Protein 6ESM (pdb70)

Organism: Homo sapiens (NCBI:txid9606)

Secondary structure (DSSP, 8-state):
--SS-SSSEEEEEE----TTS-HHHHHHHHHHHHHHHHTTSS-EEEE-SSTT-SEEEEEE-SS-SSS----SSSS--EEEPPSSSTTTT-EEEETTS-EE-SSSSSEEHHHHHHHHHHHHTT----S-TTSTTSSS----SS----HHHHHHHHHHH-

Foldseek 3Di:
DDQFDPDAEAEEEAQDDAPLDDPVVLVVLLVVLQCLLVVLFVHDYHYDHDPQGFEYEEEDAACDPDPPGDDAEDDDAKAAAEGDPDRQLYIYGYSSWNEDCPPPGTHDSNLVSSLRNLVSRRDAADPPVQASRHPDDDDDPDDRHDPVSSVRNVVHGD

Structure (mmCIF, N/CA/C/O backbone):
data_6ESM
#
_entry.id   6ESM
#
_cell.length_a   39.690
_cell.length_b   39.690
_cell.length_c   163.660
_cell.angle_alpha   90.00
_cell.angle_beta   90.00
_cell.angle_gamma   120.00
#
_symmetry.space_group_name_H-M   'P 32 2 1'
#
loop_
_entity.id
_entity.type
_entity.pdbx_description
1 polymer 'Matrix metalloproteinase-9,Matrix metalloproteinase-9'
2 non-polymer 'ZINC ION'
3 non-polymer 'CALCIUM ION'
4 non-polymer '(2~{S})-2-[2-[4-(4-methoxyphenyl)phenyl]sulfanylphenyl]pentanedioic acid'
5 non-polymer piperazine
6 water water
#
loop_
_atom_site.group_PDB
_atom_site.id
_atom_site.type_symbol
_atom_site.label_atom_id
_atom_site.label_alt_id
_atom_site.label_comp_id
_atom_site.label_asym_id
_atom_site.label_entity_id
_atom_site.label_seq_id
_atom_site.pdbx_PDB_ins_code
_atom_site.Cartn_x
_atom_site.Cartn_y
_atom_site.Cartn_z
_atom_site.occupancy
_atom_site.B_iso_or_equiv
_atom_site.auth_seq_id
_atom_site.auth_comp_id
_atom_site.auth_asym_id
_atom_site.auth_atom_id
_atom_site.pdbx_PDB_model_num
ATOM 1 N N . GLY A 1 3 ? -13.253 52.115 9.470 1.00 28.72 112 GLY A N 1
ATOM 2 C CA . GLY A 1 3 ? -13.687 50.792 9.049 1.00 27.96 112 GLY A CA 1
ATOM 3 C C . GLY A 1 3 ? -14.915 50.309 9.796 1.00 25.28 112 GLY A C 1
ATOM 4 O O . GLY A 1 3 ? -15.831 51.086 10.071 1.00 25.88 112 GLY A O 1
ATOM 5 N N . ASP A 1 4 ? -14.937 49.021 10.118 1.00 20.63 113 ASP A N 1
ATOM 6 C CA . ASP A 1 4 ? -16.010 48.426 10.900 1.00 18.35 113 ASP A CA 1
ATOM 7 C C . ASP A 1 4 ? -15.565 48.231 12.347 1.00 16.91 113 ASP A C 1
ATOM 8 O O . ASP A 1 4 ? -14.388 48.365 12.692 1.00 18.67 113 ASP A O 1
ATOM 13 N N . LEU A 1 5 ? -16.532 47.900 13.203 1.00 16.14 114 LEU A N 1
ATOM 14 C CA . LEU A 1 5 ? -16.240 47.630 14.606 1.00 16.16 114 LEU A CA 1
ATOM 15 C C . LEU A 1 5 ? -15.637 46.251 14.822 1.00 14.84 114 LEU A C 1
ATOM 16 O O . LEU A 1 5 ? -14.928 46.046 15.816 1.00 14.68 114 LEU A O 1
ATOM 21 N N . LYS A 1 6 ? -15.910 45.309 13.924 1.00 13.04 115 LYS A N 1
ATOM 22 C CA . LYS A 1 6 ? -15.444 43.937 14.056 1.00 12.60 115 LYS A CA 1
ATOM 23 C C . LYS A 1 6 ? -15.483 43.285 12.684 1.00 12.62 115 LYS A C 1
ATOM 24 O O . LYS A 1 6 ? -16.154 43.768 11.765 1.00 14.53 115 LYS A O 1
ATOM 30 N N . TRP A 1 7 ? -14.737 42.194 12.551 1.00 12.18 116 TRP A N 1
ATOM 31 C CA . TRP A 1 7 ? -14.938 41.312 11.414 1.00 11.44 116 TRP A CA 1
ATOM 32 C C . TRP A 1 7 ? -16.273 40.608 11.587 1.00 12.65 116 TRP A C 1
ATOM 33 O O . TRP A 1 7 ? -16.684 40.290 12.707 1.00 13.48 116 TRP A O 1
ATOM 44 N N . HIS A 1 8 ? -16.953 40.362 10.471 1.00 12.59 117 HIS A N 1
ATOM 45 C CA . HIS A 1 8 ? -18.251 39.706 10.511 1.00 13.55 117 HIS A CA 1
ATOM 46 C C . HIS A 1 8 ? -18.174 38.208 10.256 1.00 14.03 117 HIS A C 1
ATOM 47 O O . HIS A 1 8 ? -19.180 37.511 10.425 1.00 16.42 117 HIS A O 1
ATOM 54 N N . HIS A 1 9 ? -17.007 37.693 9.893 1.00 12.22 118 HIS A N 1
ATOM 55 C CA . HIS A 1 9 ? -16.754 36.264 9.820 1.00 12.72 118 HIS A CA 1
ATOM 56 C C . HIS A 1 9 ? -15.685 35.908 10.845 1.00 11.91 118 HIS A C 1
ATOM 57 O O . HIS A 1 9 ? -14.960 36.776 11.339 1.00 14.74 118 HIS A O 1
ATOM 64 N N A HIS A 1 10 ? -15.592 34.613 11.154 0.52 13.29 119 HIS A N 1
ATOM 65 N N B HIS A 1 10 ? -15.582 34.617 11.156 0.48 13.51 119 HIS A N 1
ATOM 66 C CA A HIS A 1 10 ? -14.684 34.139 12.190 0.52 14.29 119 HIS A CA 1
ATOM 67 C CA B HIS A 1 10 ? -14.657 34.171 12.190 0.48 14.46 119 HIS A CA 1
ATOM 68 C C A HIS A 1 10 ? -13.388 33.557 11.648 0.52 13.44 119 HIS A C 1
ATOM 69 C C B HIS A 1 10 ? -13.384 33.537 11.654 0.48 13.56 119 HIS A C 1
ATOM 70 O O A HIS A 1 10 ? -12.395 33.518 12.384 0.52 13.98 119 HIS A O 1
ATOM 71 O O B HIS A 1 10 ? -12.402 33.442 12.398 0.48 13.84 119 HIS A O 1
ATOM 84 N N . ASN A 1 11 ? -13.372 33.093 10.398 1.00 13.17 120 ASN A N 1
ATOM 85 C CA . ASN A 1 11 ? -12.191 32.449 9.824 1.00 13.14 120 ASN A CA 1
ATOM 86 C C . ASN A 1 11 ? -11.355 33.496 9.091 1.00 12.05 120 ASN A C 1
ATOM 87 O O . ASN A 1 11 ? -11.444 33.685 7.876 1.00 13.62 120 ASN A O 1
ATOM 92 N N . ILE A 1 12 ? -10.530 34.200 9.867 1.00 10.84 121 ILE A N 1
ATOM 93 C CA . ILE A 1 12 ? -9.717 35.294 9.345 1.00 10.60 121 ILE A CA 1
ATOM 94 C C . ILE A 1 12 ? -8.505 34.714 8.633 1.00 10.25 121 ILE A C 1
ATOM 95 O O . ILE A 1 12 ? -7.900 33.741 9.098 1.00 10.76 121 ILE A O 1
ATOM 100 N N . THR A 1 13 ? -8.131 35.313 7.507 1.00 9.91 122 THR A N 1
ATOM 101 C CA . THR A 1 13 ? -6.928 34.912 6.794 1.00 9.88 122 THR A CA 1
ATOM 102 C C . THR A 1 13 ? -5.912 36.044 6.820 1.00 9.09 122 THR A C 1
ATOM 103 O O . THR A 1 13 ? -6.269 37.224 6.907 1.00 9.00 122 THR A O 1
ATOM 107 N N . TYR A 1 14 ? -4.640 35.674 6.733 1.00 8.71 123 TYR A N 1
ATOM 108 C CA . TYR A 1 14 ? -3.570 36.657 6.698 1.00 8.57 123 TYR A CA 1
ATOM 109 C C . TYR A 1 14 ? -2.536 36.267 5.656 1.00 7.80 123 TYR A C 1
ATOM 110 O O . TYR A 1 14 ? -2.307 35.078 5.401 1.00 9.00 123 TYR A O 1
ATOM 119 N N . TRP A 1 15 ? -1.912 37.289 5.065 1.00 7.87 124 TRP A N 1
ATOM 120 C CA . TRP A 1 15 ? -0.888 37.124 4.037 1.00 8.33 124 TRP A CA 1
ATOM 121 C C . TRP A 1 15 ? 0.319 37.954 4.434 1.00 7.88 124 TRP A C 1
ATOM 122 O O . TRP A 1 15 ? 0.211 39.177 4.591 1.00 8.78 124 TRP A O 1
ATOM 133 N N . ILE A 1 16 ? 1.470 37.303 4.569 1.00 7.71 125 ILE A N 1
ATOM 134 C CA . ILE A 1 16 ? 2.724 38.010 4.808 1.00 8.38 125 ILE A CA 1
ATOM 135 C C . ILE A 1 16 ? 3.262 38.408 3.437 1.00 7.73 125 ILE A C 1
ATOM 136 O O . ILE A 1 16 ? 3.888 37.607 2.738 1.00 8.47 125 ILE A O 1
ATOM 141 N N . GLN A 1 17 ? 2.987 39.646 3.038 1.00 8.28 126 GLN A N 1
ATOM 142 C CA . GLN A 1 17 ? 3.294 40.067 1.677 1.00 8.86 126 GLN A CA 1
ATOM 143 C C . GLN A 1 17 ? 4.792 40.217 1.459 1.00 8.43 126 GLN A C 1
ATOM 144 O O . GLN A 1 17 ? 5.297 39.931 0.368 1.00 9.51 126 GLN A O 1
ATOM 150 N N . ASN A 1 18 ? 5.518 40.704 2.461 1.00 8.19 127 ASN A N 1
ATOM 151 C CA . ASN A 1 18 ? 6.957 40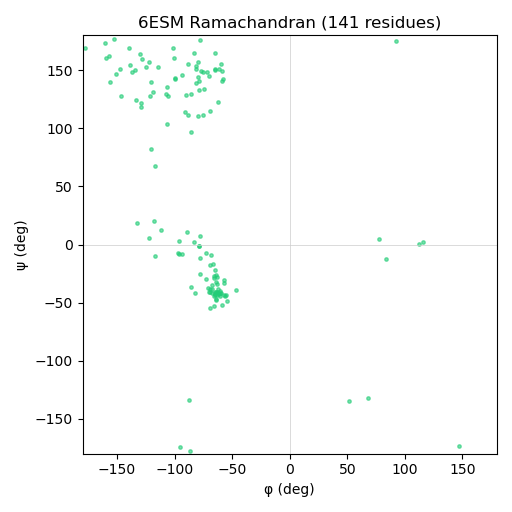.865 2.332 1.00 8.88 127 ASN A CA 1
ATOM 152 C C . ASN A 1 18 ? 7.577 40.765 3.712 1.00 9.01 127 ASN A C 1
ATOM 153 O O . ASN A 1 18 ? 6.887 40.638 4.731 1.00 10.27 127 ASN A O 1
ATOM 158 N N . TYR A 1 19 ? 8.900 40.821 3.733 1.00 9.85 128 TYR A N 1
ATOM 159 C CA . TYR A 1 19 ? 9.678 40.501 4.916 1.00 11.16 128 TYR A CA 1
ATOM 160 C C . TYR A 1 19 ? 10.654 41.624 5.236 1.00 11.78 128 TYR A C 1
ATOM 161 O O . TYR A 1 19 ? 10.953 42.486 4.404 1.00 16.01 128 TYR A O 1
ATOM 170 N N . SER A 1 20 ? 11.093 41.633 6.484 1.00 9.02 129 SER A N 1
ATOM 171 C CA . SER A 1 20 ? 12.275 42.363 6.903 1.00 9.25 129 SER A CA 1
ATOM 172 C C . SER A 1 20 ? 13.452 41.406 6.847 1.00 9.51 129 SER A C 1
ATOM 173 O O . SER A 1 20 ? 13.314 40.216 7.126 1.00 11.96 129 SER A O 1
ATOM 176 N N . GLU A 1 21 ? 14.621 41.932 6.509 1.00 10.18 130 GLU A N 1
ATOM 177 C CA . GLU A 1 21 ? 15.813 41.099 6.585 1.00 11.84 130 GLU A CA 1
ATOM 178 C C . GLU A 1 21 ? 16.397 41.029 7.987 1.00 9.62 130 GLU A C 1
ATOM 179 O O . GLU A 1 21 ? 17.411 40.350 8.187 1.00 11.40 130 GLU A O 1
ATOM 185 N N . ASP A 1 22 ? 15.760 41.671 8.972 1.00 9.14 131 ASP A N 1
ATOM 186 C CA . ASP A 1 22 ? 16.321 41.686 10.320 1.00 9.42 131 ASP A CA 1
ATOM 187 C C . ASP A 1 22 ? 16.337 40.299 10.955 1.00 9.27 131 ASP A C 1
ATOM 188 O O . ASP A 1 22 ? 17.147 40.047 11.857 1.00 10.49 131 ASP A O 1
ATOM 193 N N . LEU A 1 23 ? 15.425 39.417 10.562 1.00 9.48 132 LEU A N 1
ATOM 194 C CA . LEU A 1 23 ? 15.258 38.114 11.188 1.00 10.17 132 LEU A CA 1
ATOM 195 C C . LEU A 1 23 ? 15.017 37.084 10.093 1.00 9.31 132 LEU A C 1
ATOM 196 O O . LEU A 1 23 ? 14.531 37.427 9.015 1.00 10.72 132 LEU A O 1
ATOM 201 N N . PRO A 1 24 ? 15.345 35.815 10.347 1.00 9.89 133 PRO A N 1
ATOM 202 C CA . PRO A 1 24 ? 15.003 34.770 9.373 1.00 10.75 133 PRO A CA 1
ATOM 203 C C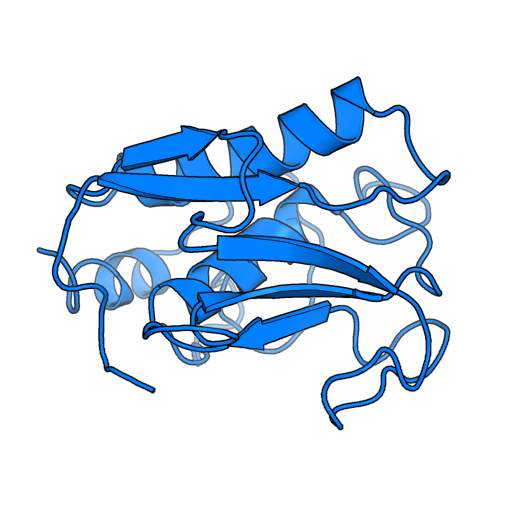 . PRO A 1 24 ? 13.505 34.715 9.129 1.00 10.88 133 PRO A C 1
ATOM 204 O O . PRO A 1 24 ? 12.698 35.007 10.014 1.00 11.40 133 PRO A O 1
ATOM 208 N N . ARG A 1 25 ? 13.137 34.319 7.910 1.00 12.28 134 ARG A N 1
ATOM 209 C CA . ARG A 1 25 ? 11.722 34.225 7.566 1.00 12.50 134 ARG A CA 1
ATOM 210 C C . ARG A 1 25 ? 10.960 33.324 8.527 1.00 12.46 134 ARG A C 1
ATOM 211 O O . ARG A 1 25 ? 9.843 33.654 8.939 1.00 13.33 134 ARG A O 1
ATOM 219 N N . ALA A 1 26 ? 11.534 32.175 8.887 1.00 12.74 135 ALA A N 1
ATOM 220 C CA . ALA A 1 26 ? 10.825 31.263 9.780 1.00 13.16 135 ALA A CA 1
ATOM 221 C C . ALA A 1 26 ? 10.606 31.876 11.155 1.00 13.31 135 ALA A C 1
ATOM 222 O O . ALA A 1 26 ? 9.601 31.573 11.814 1.00 12.62 135 ALA A O 1
ATOM 224 N N . VAL A 1 27 ? 11.532 32.725 11.606 1.00 11.62 136 VAL A N 1
ATOM 225 C CA . VAL A 1 27 ? 11.363 33.405 12.886 1.00 11.12 136 VAL A CA 1
ATOM 226 C C . VAL A 1 27 ? 10.256 34.450 12.800 1.00 11.19 136 VAL A C 1
ATOM 227 O O . VAL A 1 27 ? 9.449 34.602 13.728 1.00 11.06 136 VAL A O 1
ATOM 231 N N . ILE A 1 28 ? 10.199 35.190 11.691 1.00 9.63 137 ILE A N 1
ATOM 232 C CA . ILE A 1 28 ? 9.133 36.168 11.492 1.00 9.81 137 ILE A CA 1
ATOM 233 C C . ILE A 1 28 ? 7.778 35.468 11.413 1.00 9.06 137 ILE A C 1
ATOM 234 O O . ILE A 1 28 ? 6.812 35.872 12.071 1.00 9.48 137 ILE A O 1
ATOM 239 N N . ASP A 1 29 ? 7.696 34.397 10.612 1.00 9.86 138 ASP A N 1
ATOM 240 C CA . ASP A 1 29 ? 6.445 33.652 10.479 1.00 9.81 138 ASP A CA 1
ATOM 241 C C . ASP A 1 29 ? 5.944 33.181 11.836 1.00 9.59 138 ASP A C 1
ATOM 242 O O . ASP A 1 29 ? 4.752 33.292 12.142 1.00 10.00 138 ASP A O 1
ATOM 247 N N . ASP A 1 30 ? 6.852 32.654 12.662 1.00 10.50 139 ASP A N 1
ATOM 248 C CA . ASP A 1 30 ? 6.476 32.135 13.973 1.00 10.91 139 ASP A CA 1
ATOM 249 C C . ASP A 1 30 ? 6.058 33.251 14.918 1.00 10.44 139 ASP A C 1
ATOM 250 O O . ASP A 1 30 ? 5.132 33.074 15.716 1.00 10.97 139 ASP A O 1
ATOM 255 N N . ALA A 1 31 ? 6.735 34.400 14.863 1.00 9.38 140 ALA A N 1
ATOM 256 C CA . ALA A 1 31 ? 6.333 35.523 15.704 1.00 10.00 140 ALA A CA 1
ATOM 257 C C . ALA A 1 31 ? 4.908 35.953 15.387 1.00 9.28 140 ALA A C 1
ATOM 258 O O . ALA A 1 31 ? 4.102 36.182 16.297 1.00 8.79 140 ALA A O 1
ATOM 260 N N . PHE A 1 32 ? 4.571 36.042 14.097 1.00 8.31 141 PHE A N 1
ATOM 261 C CA . PHE A 1 32 ? 3.203 36.391 13.732 1.00 8.62 141 PHE A CA 1
ATOM 262 C C . PHE A 1 32 ? 2.222 35.301 14.167 1.00 9.16 141 PHE A C 1
ATOM 263 O O . PHE A 1 32 ? 1.136 35.604 14.675 1.00 8.12 141 PHE A O 1
ATOM 271 N N . ALA A 1 33 ? 2.581 34.028 13.969 1.00 8.99 142 ALA A N 1
ATOM 272 C CA . ALA A 1 33 ? 1.688 32.944 14.375 1.00 10.40 142 ALA A CA 1
ATOM 273 C C . ALA A 1 33 ? 1.407 32.988 15.873 1.00 9.56 142 ALA A C 1
ATOM 274 O O . ALA A 1 33 ? 0.259 32.808 16.303 1.00 9.61 142 ALA A O 1
ATOM 276 N N . ARG A 1 34 ? 2.433 33.264 16.685 1.00 9.34 143 ARG A N 1
ATOM 277 C CA . ARG A 1 34 ? 2.227 33.334 18.126 1.00 9.78 143 ARG A CA 1
ATOM 278 C C . ARG A 1 34 ? 1.361 34.525 18.503 1.00 9.09 143 ARG A C 1
ATOM 279 O O . ARG A 1 34 ? 0.543 34.437 19.425 1.00 9.42 143 ARG A O 1
ATOM 287 N N . ALA A 1 35 ? 1.549 35.662 17.828 1.00 8.07 144 ALA A N 1
ATOM 288 C CA . ALA A 1 35 ? 0.728 36.833 18.117 1.00 8.01 144 ALA A CA 1
ATOM 289 C C . ALA A 1 35 ? -0.736 36.578 17.771 1.00 8.59 144 ALA A C 1
ATOM 290 O O . ALA A 1 35 ? -1.634 36.984 18.517 1.00 9.78 144 ALA A O 1
ATOM 292 N N . PHE A 1 36 ? -0.998 35.914 16.637 1.00 9.38 145 PHE A N 1
ATOM 293 C CA . PHE A 1 36 ? -2.370 35.537 16.308 1.00 10.42 145 PHE A CA 1
ATOM 294 C C . PHE A 1 36 ? -2.934 34.547 17.323 1.00 10.54 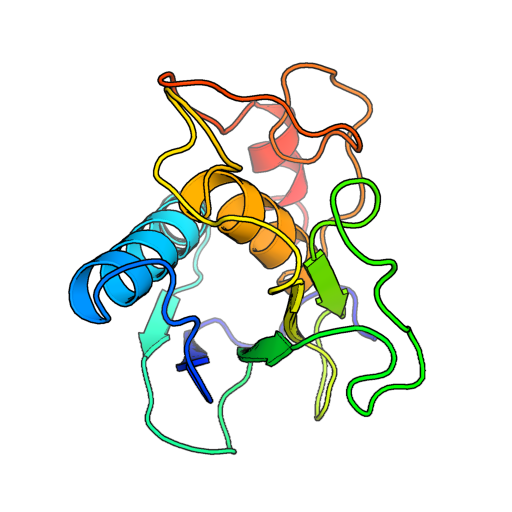145 PHE A C 1
ATOM 295 O O . PHE A 1 36 ? -4.103 34.652 17.718 1.00 10.92 145 PHE A O 1
ATOM 303 N N . ALA A 1 37 ? -2.122 33.576 17.753 1.00 10.68 146 ALA A N 1
ATOM 304 C CA . ALA A 1 37 ? -2.602 32.566 18.694 1.00 11.62 146 ALA A CA 1
ATOM 305 C C . ALA A 1 37 ? -2.989 33.167 20.038 1.00 10.50 146 ALA A C 1
ATOM 306 O O . ALA A 1 37 ? -3.843 32.612 20.739 1.00 10.26 146 ALA A O 1
ATOM 308 N N . LEU A 1 38 ? -2.397 34.295 20.406 1.00 10.94 147 LEU A N 1
ATOM 309 C CA . LEU A 1 38 ? -2.801 34.970 21.626 1.00 11.74 147 LEU A CA 1
ATOM 310 C C . LEU A 1 38 ? -4.265 35.374 21.558 1.00 11.54 147 LEU A C 1
ATOM 311 O O . LEU A 1 38 ? -5.005 35.246 22.542 1.00 12.00 147 LEU A O 1
ATOM 316 N N . TRP A 1 39 ? -4.707 35.845 20.390 1.00 10.33 148 TRP A N 1
ATOM 317 C CA . TRP A 1 39 ? -6.073 36.313 20.216 1.00 10.09 148 TRP A CA 1
ATOM 318 C C . TRP A 1 39 ? -7.040 35.185 19.878 1.00 10.81 148 TRP A C 1
ATOM 319 O O . TRP A 1 39 ? -8.188 35.204 20.331 1.00 11.90 148 TRP A O 1
ATOM 330 N N . SER A 1 40 ? -6.613 34.205 19.088 1.00 10.24 149 SER A N 1
ATOM 331 C CA . SER A 1 40 ? -7.522 33.104 18.791 1.00 11.08 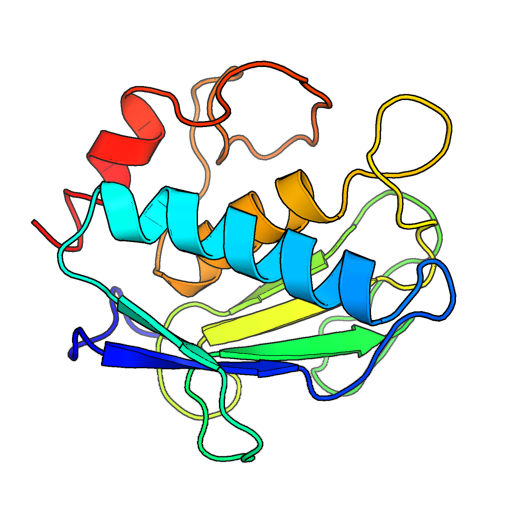149 SER A CA 1
ATOM 332 C C . SER A 1 40 ? -7.840 32.278 20.032 1.00 10.42 149 SER A C 1
ATOM 333 O O . SER A 1 40 ? -8.931 31.716 20.126 1.00 9.75 149 SER A O 1
ATOM 336 N N . ALA A 1 41 ? -6.933 32.213 21.006 1.00 9.83 150 ALA A N 1
ATOM 337 C CA . ALA A 1 41 ? -7.223 31.414 22.191 1.00 8.98 150 ALA A CA 1
ATOM 338 C C . ALA A 1 41 ? -8.418 31.957 22.959 1.00 9.44 150 ALA A C 1
ATOM 339 O O . ALA A 1 41 ? -9.125 31.192 23.626 1.00 9.95 150 ALA A O 1
ATOM 341 N N . VAL A 1 42 ? -8.667 33.262 22.871 1.00 9.77 151 VAL A N 1
ATOM 342 C CA . VAL A 1 42 ? -9.656 33.938 23.709 1.00 10.95 151 VAL A CA 1
ATOM 343 C C . VAL A 1 42 ? -10.859 34.431 22.904 1.00 12.37 151 VAL A C 1
ATOM 344 O O . VAL A 1 42 ? -11.665 35.218 23.417 1.00 16.21 151 VAL A O 1
ATOM 348 N N . THR A 1 43 ? -11.003 33.992 21.652 1.00 11.47 152 THR A N 1
ATOM 349 C CA . THR A 1 43 ? -12.112 34.400 20.789 1.00 13.19 152 THR A CA 1
ATOM 350 C C . THR A 1 43 ? -12.596 33.194 19.999 1.00 12.49 152 THR A C 1
ATOM 351 O O . THR A 1 43 ? -11.919 32.159 19.983 1.00 12.95 152 THR A O 1
ATOM 355 N N . PRO A 1 44 ? -13.739 33.288 19.317 1.00 12.19 153 PRO A N 1
ATOM 356 C CA . PRO A 1 44 ? -14.099 32.275 18.321 1.00 11.95 153 PRO A CA 1
ATOM 357 C C . PRO A 1 44 ? -13.366 32.421 16.997 1.00 12.54 153 PRO A C 1
ATOM 358 O O . PRO A 1 44 ? -13.681 31.695 16.049 1.00 13.74 153 PRO A O 1
ATOM 362 N N . LEU A 1 45 ? -12.398 33.326 16.912 1.00 11.87 154 LEU A N 1
ATOM 363 C CA . LEU A 1 45 ? -11.718 33.564 15.657 1.00 11.83 154 LEU A CA 1
ATOM 364 C C . LEU A 1 45 ? -10.652 32.511 15.440 1.00 10.69 154 LEU A C 1
ATOM 365 O O . LEU A 1 45 ? -10.089 31.954 16.395 1.00 11.38 154 LEU A O 1
ATOM 370 N N . THR A 1 46 ? -10.391 32.229 14.168 1.00 11.07 155 THR A N 1
ATOM 371 C CA . THR A 1 46 ? -9.224 31.473 13.756 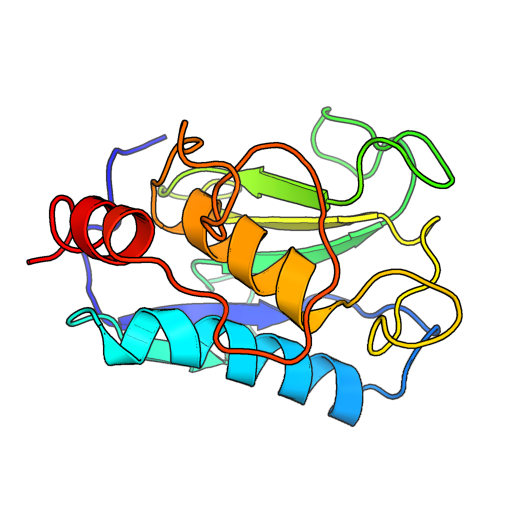1.00 10.55 155 THR A CA 1
ATOM 372 C C . THR A 1 46 ? -8.427 32.327 12.779 1.00 10.49 155 THR A C 1
ATOM 373 O O . THR A 1 46 ? -8.964 33.246 12.153 1.00 11.44 155 THR A O 1
ATOM 377 N N . PHE A 1 47 ? -7.138 32.034 12.669 1.00 10.02 156 PHE A N 1
ATOM 378 C CA . PHE A 1 47 ? -6.240 32.775 11.793 1.00 10.01 156 PHE A CA 1
ATOM 379 C C . PHE A 1 47 ? -5.490 31.783 10.927 1.00 10.04 156 PHE A C 1
ATOM 380 O O . PHE A 1 47 ? -4.734 30.952 11.440 1.00 15.32 156 PHE A O 1
ATOM 388 N N . THR A 1 48 ? -5.683 31.881 9.617 1.00 10.09 157 THR A N 1
ATOM 389 C CA . THR A 1 48 ? -5.096 30.945 8.670 1.00 10.20 157 THR A CA 1
ATOM 390 C C . THR A 1 48 ? -4.228 31.707 7.682 1.00 10.22 157 THR A C 1
ATOM 391 O O . THR A 1 48 ? -4.678 32.686 7.077 1.00 9.88 157 THR A O 1
ATOM 395 N N . ARG A 1 49 ? -2.983 31.262 7.545 1.00 9.89 158 ARG A N 1
ATOM 396 C CA . ARG A 1 49 ? -2.060 31.885 6.611 1.00 9.84 158 ARG A CA 1
ATOM 397 C C . ARG A 1 49 ? -2.422 31.488 5.185 1.00 10.13 158 ARG A C 1
ATOM 398 O O . ARG A 1 49 ? -2.676 30.311 4.898 1.00 11.77 158 ARG A O 1
ATOM 406 N N . VAL A 1 50 ? -2.448 32.476 4.294 1.00 9.39 159 VAL A N 1
ATOM 407 C CA . VAL A 1 50 ? -2.673 32.256 2.874 1.00 9.02 159 VAL A CA 1
ATOM 408 C C . VAL A 1 50 ? -1.582 32.986 2.103 1.00 8.92 159 VAL A C 1
ATOM 409 O O . VAL A 1 50 ? -0.870 33.845 2.635 1.00 9.52 159 VAL A O 1
ATOM 413 N N . TYR A 1 51 ? -1.448 32.623 0.832 1.00 9.27 160 TYR A N 1
ATOM 414 C CA . TYR A 1 51 ? -0.496 33.256 -0.072 1.00 10.48 160 TYR A CA 1
ATOM 415 C C . TYR A 1 51 ? -1.302 33.916 -1.175 1.00 11.89 160 TYR A C 1
ATOM 416 O O . TYR A 1 51 ? -1.264 33.497 -2.334 1.00 13.66 160 TYR A O 1
ATOM 425 N N . SER A 1 52 ? -2.039 34.956 -0.795 1.00 10.86 161 SER A N 1
ATOM 426 C CA . SER A 1 52 ? -3.087 35.507 -1.639 1.00 11.71 161 SER A CA 1
ATOM 427 C C . SER A 1 52 ? -3.353 36.955 -1.265 1.00 11.96 161 SER A C 1
ATOM 428 O O . SER A 1 52 ? -3.389 37.308 -0.081 1.00 12.85 161 SER A O 1
ATOM 431 N N . ARG A 1 53 ? -3.566 37.784 -2.286 1.00 13.43 162 ARG A N 1
ATOM 432 C CA . ARG A 1 53 ? -3.998 39.150 -2.040 1.00 14.09 162 ARG A CA 1
ATOM 433 C C . ARG A 1 53 ? -5.418 39.225 -1.488 1.00 14.72 162 ARG A C 1
ATOM 434 O O . ARG A 1 53 ? -5.833 40.304 -1.054 1.00 17.98 162 ARG A O 1
ATOM 442 N N . ASP A 1 54 ? -6.154 38.110 -1.473 1.00 15.26 163 ASP A N 1
ATOM 443 C CA . ASP A 1 54 ? -7.509 38.073 -0.932 1.00 16.54 163 ASP A CA 1
ATOM 444 C C . ASP A 1 54 ? -7.553 38.007 0.590 1.00 14.70 163 ASP A C 1
ATOM 445 O O . ASP A 1 54 ? -8.648 37.979 1.161 1.00 18.01 163 ASP A O 1
ATOM 450 N N . ALA A 1 55 ? -6.408 37.967 1.258 1.00 12.04 164 ALA A N 1
ATOM 451 C CA . ALA A 1 55 ? -6.402 37.780 2.699 1.00 10.24 164 ALA A CA 1
ATOM 452 C C . ALA A 1 55 ? -7.051 38.967 3.396 1.00 11.12 164 ALA A C 1
ATOM 453 O O . ALA A 1 55 ? -7.001 40.102 2.919 1.00 13.26 164 ALA A O 1
ATOM 455 N N . ASP A 1 56 ? -7.655 38.695 4.554 1.00 9.02 165 ASP A N 1
ATOM 456 C CA . ASP A 1 56 ? -8.231 39.770 5.354 1.00 8.54 165 ASP A CA 1
ATOM 457 C C . ASP A 1 56 ? -7.142 40.702 5.873 1.00 8.54 165 ASP A C 1
ATOM 458 O O . ASP A 1 56 ? -7.236 41.928 5.732 1.00 9.81 165 ASP A O 1
ATOM 463 N N . ILE A 1 57 ? -6.124 40.139 6.521 1.00 8.58 166 ILE A N 1
ATOM 464 C CA . ILE A 1 57 ? -5.059 40.912 7.154 1.00 8.91 166 ILE A CA 1
ATOM 465 C C . ILE A 1 57 ? -3.820 40.757 6.285 1.00 8.21 166 ILE A C 1
ATOM 466 O O . ILE A 1 57 ? -3.163 39.714 6.306 1.00 9.52 166 ILE A O 1
ATOM 471 N N . VAL A 1 58 ? -3.493 41.788 5.514 1.00 9.11 167 VAL A N 1
ATOM 472 C CA . VAL A 1 58 ? -2.256 41.811 4.745 1.00 8.99 167 VAL A CA 1
ATOM 473 C C . VAL A 1 58 ? -1.176 42.449 5.606 1.00 8.24 167 VAL A C 1
ATOM 474 O O . VAL A 1 58 ? -1.378 43.533 6.170 1.00 8.99 167 VAL A O 1
ATOM 478 N N . ILE A 1 59 ? -0.043 41.760 5.723 1.00 8.61 168 ILE A N 1
ATOM 479 C CA . ILE A 1 59 ? 1.081 42.179 6.555 1.00 7.68 168 ILE A CA 1
ATOM 480 C C . ILE A 1 59 ? 2.205 42.657 5.646 1.00 7.87 168 ILE A C 1
ATOM 481 O O . ILE A 1 59 ? 2.583 41.956 4.696 1.00 8.31 168 ILE A O 1
ATOM 486 N N . GLN A 1 60 ? 2.738 43.851 5.931 1.00 7.62 169 GLN A N 1
ATOM 487 C CA . GLN A 1 60 ? 3.867 44.410 5.193 1.00 8.59 169 GLN A CA 1
ATOM 488 C C . GLN A 1 60 ? 4.892 44.972 6.163 1.00 7.65 169 GLN A C 1
ATOM 489 O O . GLN A 1 60 ? 4.545 45.442 7.250 1.00 8.53 169 GLN A O 1
ATOM 495 N N . PHE A 1 61 ? 6.154 44.940 5.741 1.00 7.11 170 PHE A N 1
ATOM 496 C CA . PHE A 1 61 ? 7.216 45.750 6.322 1.00 7.99 170 PHE A CA 1
ATOM 497 C C . PHE A 1 61 ? 7.543 46.853 5.322 1.00 8.46 170 PHE A C 1
ATOM 498 O O . PHE A 1 61 ? 7.646 46.591 4.119 1.00 9.86 170 PHE A O 1
ATOM 506 N N . GLY A 1 62 ? 7.699 48.082 5.804 1.00 8.97 171 GLY A N 1
ATOM 507 C CA . GLY A 1 62 ? 8.065 49.170 4.914 1.00 9.34 171 GLY A CA 1
ATOM 508 C C . GLY A 1 62 ? 8.646 50.308 5.713 1.00 8.25 171 GLY A C 1
ATOM 509 O O . GLY A 1 62 ? 8.646 50.291 6.942 1.00 8.15 171 GLY A O 1
ATOM 510 N N . VAL A 1 63 ? 9.149 51.310 4.998 1.00 8.75 172 VAL A N 1
ATOM 511 C CA . VAL A 1 63 ? 9.738 52.486 5.623 1.00 9.18 172 VAL A CA 1
ATOM 512 C C . VAL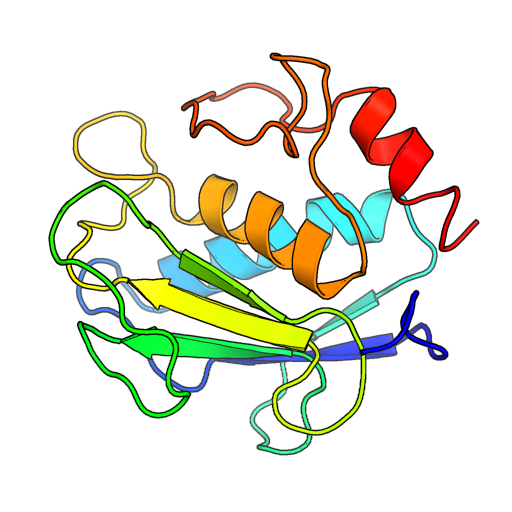 A 1 63 ? 9.062 53.750 5.104 1.00 8.74 172 VAL A C 1
ATOM 513 O O . VAL A 1 63 ? 8.557 53.797 3.981 1.00 9.09 172 VAL A O 1
ATOM 517 N N . ALA A 1 64 ? 9.076 54.790 5.945 1.00 9.12 173 ALA A N 1
ATOM 518 C CA . ALA A 1 64 ? 8.689 56.160 5.559 1.00 10.22 173 ALA A CA 1
ATOM 519 C C . ALA A 1 64 ? 7.319 56.138 4.882 1.00 10.22 173 ALA A C 1
ATOM 520 O O . ALA A 1 64 ? 6.400 55.474 5.381 1.00 10.11 173 ALA A O 1
ATOM 522 N N . GLU A 1 65 ? 7.131 56.834 3.760 1.00 11.19 174 GLU A N 1
ATOM 523 C CA . GLU A 1 65 ? 5.857 56.782 3.048 1.00 11.79 174 GLU A CA 1
ATOM 524 C C . GLU A 1 65 ? 5.819 55.496 2.239 1.00 11.41 174 GLU A C 1
ATOM 525 O O . GLU A 1 65 ? 6.561 55.344 1.264 1.00 11.24 174 GLU A O 1
ATOM 531 N N . HIS A 1 66 ? 4.960 54.562 2.638 1.00 10.58 175 HIS A N 1
ATOM 532 C CA . HIS A 1 66 ? 5.008 53.202 2.119 1.00 10.95 175 HIS A CA 1
ATOM 533 C C . HIS A 1 66 ? 3.737 52.813 1.376 1.00 11.74 175 HIS A C 1
ATOM 534 O O . HIS A 1 66 ? 3.459 51.625 1.212 1.00 13.26 175 HIS A O 1
ATOM 541 N N . GLY A 1 67 ? 2.957 53.796 0.925 1.00 12.45 176 GLY A N 1
ATOM 542 C CA . GLY A 1 67 ? 1.877 53.560 -0.014 1.00 14.31 176 GLY A CA 1
ATOM 543 C C . GLY A 1 67 ? 0.472 53.771 0.508 1.00 14.75 176 GLY A C 1
ATOM 544 O O . GLY A 1 67 ? -0.480 53.569 -0.257 1.00 18.97 176 GLY A O 1
ATOM 545 N N . ASP A 1 68 ? 0.291 54.159 1.766 1.00 13.30 177 ASP A N 1
ATOM 546 C CA . ASP A 1 68 ? -1.050 54.344 2.306 1.00 12.80 177 ASP A CA 1
ATOM 547 C C . ASP A 1 68 ? -1.328 55.737 2.851 1.00 13.80 177 ASP A C 1
ATOM 548 O O . ASP A 1 68 ? -2.387 55.945 3.453 1.00 15.66 177 ASP A O 1
ATOM 553 N N . GLY A 1 69 ? -0.409 56.683 2.694 1.00 13.56 178 GLY A N 1
ATOM 554 C CA . GLY A 1 69 ? -0.637 58.026 3.177 1.00 14.28 178 GLY A CA 1
ATOM 555 C C . GLY A 1 69 ? -0.459 58.212 4.665 1.00 14.00 178 GLY A C 1
ATOM 556 O O . GLY A 1 69 ? -0.721 59.308 5.168 1.00 17.08 178 GLY A O 1
ATOM 557 N N . TYR A 1 70 ? -0.024 57.179 5.388 1.00 12.71 179 TYR A N 1
ATOM 558 C CA . TYR A 1 70 ? 0.263 57.263 6.817 1.00 12.20 179 TYR A CA 1
ATOM 559 C C . TYR A 1 70 ? 1.729 56.896 7.003 1.00 10.65 179 TYR A C 1
ATOM 560 O O . TYR A 1 70 ? 2.052 55.741 7.316 1.00 10.81 179 TYR A O 1
ATOM 569 N N . PRO A 1 71 ? 2.644 57.839 6.799 1.00 10.64 180 PRO A N 1
ATOM 570 C CA . PRO A 1 71 ? 4.063 57.475 6.734 1.00 9.94 180 PRO A CA 1
ATOM 571 C C . PRO A 1 71 ? 4.638 57.092 8.088 1.00 9.52 180 PRO A C 1
ATOM 572 O O . PRO A 1 71 ? 4.232 57.599 9.139 1.00 11.42 180 PRO A O 1
ATOM 576 N N . PHE A 1 72 ? 5.607 56.186 8.043 1.00 8.98 181 PHE A N 1
ATOM 577 C CA . PHE A 1 72 ? 6.455 55.913 9.184 1.00 9.18 181 PHE A CA 1
ATOM 578 C C . PHE A 1 72 ? 7.511 57.012 9.325 1.00 10.88 181 PHE A C 1
ATOM 579 O O . PHE A 1 72 ? 7.603 57.936 8.506 1.00 12.31 181 PHE A O 1
ATOM 587 N N . ASP A 1 73 ? 8.312 56.912 10.392 1.00 10.00 182 ASP A N 1
ATOM 588 C CA . ASP A 1 73 ? 9.074 58.048 10.904 1.00 10.11 182 ASP A CA 1
ATOM 589 C C . ASP A 1 73 ? 10.538 57.722 11.180 1.00 10.09 182 ASP A C 1
ATOM 590 O O . ASP A 1 73 ? 11.199 58.459 11.923 1.00 10.81 182 ASP A O 1
ATOM 595 N N . GLY A 1 74 ? 11.067 56.648 10.615 1.00 9.89 183 GLY A N 1
ATOM 596 C CA . GLY A 1 74 ? 12.433 56.287 10.930 1.00 9.92 183 GLY A CA 1
ATOM 597 C C . GLY A 1 74 ? 12.498 55.506 12.232 1.00 9.86 183 GLY A C 1
ATOM 598 O O . GLY A 1 74 ? 11.502 54.973 12.722 1.00 9.61 183 GLY A O 1
ATOM 599 N N A LYS A 1 75 ? 13.695 55.470 12.806 0.54 10.68 184 LYS A N 1
ATOM 600 N N B LYS A 1 75 ? 13.700 55.431 12.794 0.46 10.70 184 LYS A N 1
ATOM 601 C CA A LYS A 1 75 ? 13.918 54.676 14.004 0.54 10.83 184 LYS A CA 1
ATOM 602 C CA B LYS A 1 75 ? 13.898 54.588 13.967 0.46 11.62 184 LYS A CA 1
ATOM 603 C C A LYS A 1 75 ? 13.055 55.166 15.159 0.54 10.53 184 LYS A C 1
ATOM 604 C C B LYS A 1 75 ? 13.137 55.131 15.172 0.46 10.80 184 LYS A C 1
ATOM 605 O O A LYS A 1 75 ? 12.841 56.368 15.334 0.54 10.44 184 LYS A O 1
ATOM 606 O O B LYS A 1 75 ? 13.061 56.342 15.389 0.46 10.44 184 LYS A O 1
ATOM 617 N N . ASP A 1 76 ? 12.544 54.209 15.931 1.00 9.50 185 ASP A N 1
ATOM 618 C CA . ASP A 1 76 ? 11.782 54.489 17.146 1.00 9.79 185 ASP A CA 1
ATOM 619 C C . ASP A 1 76 ? 10.474 55.215 16.850 1.00 11.40 185 ASP A C 1
ATOM 620 O O . ASP A 1 76 ? 10.004 55.216 15.707 1.00 10.51 185 ASP A O 1
ATOM 625 N N . GLY A 1 77 ? 9.845 55.779 17.874 1.00 11.06 186 GLY A N 1
ATOM 626 C CA . GLY A 1 77 ? 8.569 56.442 17.655 1.00 11.32 186 GLY A CA 1
ATOM 627 C C . GLY A 1 77 ? 7.500 55.470 17.178 1.00 10.00 186 GLY A C 1
ATOM 628 O O . GLY A 1 77 ? 7.208 54.456 17.817 1.00 11.22 186 GLY A O 1
ATOM 629 N N A LEU A 1 78 ? 6.880 55.803 16.050 0.56 9.57 187 LEU A N 1
ATOM 630 N N B LEU A 1 78 ? 6.911 55.782 16.032 0.44 9.45 187 LEU A N 1
ATOM 631 C CA A LEU A 1 78 ? 5.900 54.912 15.445 0.56 9.66 187 LEU A CA 1
ATOM 632 C CA B LEU A 1 78 ? 5.899 54.922 15.436 0.44 9.74 187 LEU A CA 1
ATOM 633 C C A LEU A 1 78 ? 6.585 53.609 15.076 0.56 8.98 187 LEU A C 1
ATOM 634 C C B LEU A 1 78 ? 6.529 53.603 15.009 0.44 8.96 187 LEU A C 1
ATOM 635 O O A LEU A 1 78 ? 7.536 53.605 14.294 0.56 10.14 187 LEU A O 1
ATOM 636 O O B LEU A 1 78 ? 7.374 53.579 14.113 0.44 8.29 187 LEU A O 1
ATOM 645 N N . LEU A 1 79 ? 6.106 52.499 15.624 1.00 8.96 188 LEU A N 1
ATOM 646 C CA . LEU A 1 79 ? 6.738 51.209 15.359 1.00 7.70 188 LEU A CA 1
ATOM 647 C C . LEU A 1 79 ? 6.045 50.425 14.257 1.00 7.41 188 LEU A C 1
ATOM 648 O O . LEU A 1 79 ? 6.672 49.582 13.600 1.00 7.96 188 LEU A O 1
ATOM 653 N N . ALA A 1 80 ? 4.752 50.663 14.081 1.00 7.59 189 ALA A N 1
ATOM 654 C CA . ALA A 1 80 ? 3.869 49.864 13.246 1.00 7.85 189 ALA A CA 1
ATOM 655 C C . ALA A 1 80 ? 2.511 50.541 13.321 1.00 7.62 189 ALA A C 1
ATOM 656 O O . ALA A 1 80 ? 2.294 51.437 14.143 1.00 8.65 189 ALA A O 1
ATOM 658 N N . HIS A 1 81 ? 1.596 50.110 12.459 1.00 8.40 190 HIS A N 1
ATOM 659 C CA . HIS A 1 81 ? 0.207 50.540 12.571 1.00 8.12 190 HIS A CA 1
ATOM 660 C C . HIS A 1 81 ? -0.679 49.510 11.893 1.00 8.61 190 HIS A C 1
ATOM 661 O O . HIS A 1 81 ? -0.212 48.685 11.106 1.00 8.11 190 HIS A O 1
ATOM 668 N N . ALA A 1 82 ? -1.964 49.557 12.226 1.00 8.26 191 ALA A N 1
ATOM 669 C CA . ALA A 1 82 ? -2.909 48.615 11.654 1.00 8.73 191 ALA A CA 1
ATOM 670 C C . ALA A 1 82 ? -4.260 49.292 11.497 1.00 9.65 191 ALA A C 1
ATOM 671 O O . ALA A 1 82 ? -4.616 50.189 12.267 1.00 12.44 191 ALA A O 1
ATOM 673 N N . PHE A 1 83 ? -5.004 48.846 10.509 1.00 9.56 192 PHE A N 1
ATOM 674 C CA . PHE A 1 83 ? -6.302 49.410 10.200 1.00 10.76 192 PHE A CA 1
ATOM 675 C C . PHE A 1 83 ? -7.418 48.545 10.777 1.00 11.07 192 PHE A C 1
ATOM 676 O O . PHE A 1 83 ? -7.315 47.318 10.787 1.00 10.42 192 PHE A O 1
ATOM 684 N N . PRO A 1 84 ? -8.498 49.160 11.255 1.00 10.43 193 PRO A N 1
ATOM 685 C CA . PRO A 1 84 ? -9.628 48.385 11.790 1.00 11.79 193 PRO A CA 1
ATOM 686 C C . PRO A 1 84 ? -10.291 47.549 10.706 1.00 10.73 193 PRO A C 1
ATOM 687 O O . PRO A 1 84 ? -10.049 47.762 9.504 1.00 11.54 193 PRO A O 1
ATOM 691 N N . PRO A 1 85 ? -11.124 46.577 11.095 1.00 11.11 194 PRO A N 1
ATOM 692 C CA . PRO A 1 85 ? -11.655 45.605 10.128 1.00 11.82 194 PRO A CA 1
ATOM 693 C C . PRO A 1 85 ? -12.456 46.246 9.004 1.00 11.99 194 PRO A C 1
ATOM 694 O O . PRO A 1 85 ? -13.027 47.330 9.147 1.00 13.85 194 PRO A O 1
ATOM 698 N N . GLY A 1 86 ? -12.509 45.524 7.887 1.00 13.64 195 GLY A N 1
ATOM 699 C CA . GLY A 1 86 ? -13.227 45.933 6.705 1.00 14.51 195 GLY A CA 1
ATOM 700 C C . GLY A 1 86 ? -12.511 45.437 5.467 1.00 15.25 195 GLY A C 1
ATOM 701 O O . GLY A 1 86 ? -11.526 44.696 5.551 1.00 15.05 195 GLY A O 1
ATOM 702 N N . PRO A 1 87 ? -12.977 45.845 4.289 1.00 15.74 196 PRO A N 1
ATOM 703 C CA . PRO A 1 87 ? -12.363 45.375 3.045 1.00 16.48 196 PRO A CA 1
ATOM 704 C C . PRO A 1 87 ? -11.127 46.183 2.672 1.00 14.90 196 PRO A C 1
ATOM 705 O O . PRO A 1 87 ? -10.874 47.273 3.187 1.00 16.85 196 PRO A O 1
ATOM 709 N N . GLY A 1 88 ? -10.358 45.624 1.745 1.00 16.18 197 GLY A N 1
ATOM 710 C CA . GLY A 1 88 ? -9.223 46.356 1.209 1.00 14.62 197 GLY A CA 1
ATOM 711 C C . GLY A 1 88 ? -8.137 46.550 2.252 1.00 13.91 197 GLY A C 1
ATOM 712 O O . GLY A 1 88 ? -7.729 45.607 2.946 1.00 12.88 197 GLY A O 1
ATOM 713 N N . ILE A 1 89 ? -7.653 47.790 2.367 1.00 14.32 198 ILE A N 1
ATOM 714 C CA . ILE A 1 89 ? -6.599 48.100 3.326 1.00 14.65 198 ILE A CA 1
ATOM 715 C C . ILE A 1 89 ? -7.066 47.919 4.760 1.00 12.74 198 ILE A C 1
ATOM 716 O O . ILE A 1 89 ? -6.244 47.749 5.669 1.00 11.90 198 ILE A O 1
ATOM 721 N N . GLN A 1 90 ? -8.370 47.961 4.997 1.00 12.42 199 GLN A N 1
ATOM 722 C CA . GLN A 1 90 ? -8.869 47.713 6.338 1.00 11.25 199 GLN A CA 1
ATOM 723 C C . GLN A 1 90 ? -8.409 46.335 6.811 1.00 11.13 199 GLN A C 1
ATOM 724 O O . GLN A 1 90 ? -8.312 45.385 6.030 1.00 10.98 199 GLN A O 1
ATOM 730 N N . GLY A 1 91 ? -8.080 46.243 8.097 1.00 10.32 200 GLY A N 1
ATOM 731 C CA . GLY A 1 91 ? -7.540 45.023 8.660 1.00 9.69 200 GLY A CA 1
ATOM 732 C C . GLY A 1 91 ? -6.052 44.818 8.482 1.00 9.32 200 GLY A C 1
ATOM 733 O O . GLY A 1 91 ? -5.492 43.924 9.130 1.00 10.05 200 GLY A O 1
ATOM 734 N N . ASP A 1 92 ? -5.388 45.595 7.629 1.00 9.21 201 ASP A N 1
ATOM 735 C CA . ASP A 1 92 ? -3.996 45.319 7.312 1.00 8.90 201 ASP A CA 1
ATOM 736 C C . ASP A 1 92 ? -3.076 45.843 8.411 1.00 8.77 201 ASP A C 1
ATOM 737 O O . ASP A 1 92 ? -3.430 46.745 9.174 1.00 9.65 201 ASP A O 1
ATOM 742 N N . ALA A 1 93 ? -1.876 45.265 8.482 1.00 7.78 202 ALA A N 1
ATOM 743 C CA . ALA A 1 93 ? -0.926 45.569 9.544 1.00 7.99 202 ALA A CA 1
ATOM 744 C C . ALA A 1 93 ? 0.437 45.801 8.913 1.00 8.38 202 ALA A C 1
ATOM 745 O O . ALA A 1 93 ? 0.939 44.940 8.186 1.00 7.88 202 ALA A O 1
ATOM 747 N N . HIS A 1 94 ? 1.025 46.964 9.185 1.00 8.12 203 HIS A N 1
ATOM 748 C CA . HIS A 1 94 ? 2.306 47.359 8.620 1.00 8.67 203 HIS A CA 1
ATOM 749 C C . HIS A 1 94 ? 3.311 47.614 9.730 1.00 7.84 203 HIS A C 1
ATOM 750 O O . HIS A 1 94 ? 2.983 48.223 10.754 1.00 8.23 203 HIS A O 1
ATOM 757 N N . PHE A 1 95 ? 4.543 47.176 9.499 1.00 7.07 204 PHE A N 1
ATOM 758 C CA . PHE A 1 95 ? 5.622 47.250 10.471 1.00 7.45 204 PHE A CA 1
ATOM 759 C C . PHE A 1 95 ? 6.739 48.116 9.907 1.00 7.17 204 PHE A C 1
ATOM 760 O O . PHE A 1 95 ? 7.136 47.939 8.750 1.00 7.95 204 PHE A O 1
ATOM 768 N N . ASP A 1 96 ? 7.210 49.070 10.708 1.00 7.38 205 ASP A N 1
ATOM 769 C CA . ASP A 1 96 ? 8.242 50.007 10.275 1.00 7.60 205 ASP A CA 1
ATOM 770 C C . ASP A 1 96 ? 9.584 49.288 10.253 1.00 7.88 205 ASP A C 1
ATOM 771 O O . ASP A 1 96 ? 10.122 48.930 11.307 1.00 7.83 205 ASP A O 1
ATOM 776 N N . ASP A 1 97 ? 10.137 49.068 9.062 1.00 7.21 206 ASP A N 1
ATOM 777 C CA . ASP A 1 97 ? 11.417 48.375 8.986 1.00 7.64 206 ASP A CA 1
ATOM 778 C C . ASP A 1 97 ? 12.602 49.274 9.300 1.00 8.88 206 ASP A C 1
ATOM 779 O O . ASP A 1 97 ? 13.739 48.795 9.285 1.00 8.51 206 ASP A O 1
ATOM 784 N N . ASP A 1 98 ? 12.375 50.555 9.578 1.00 7.71 207 ASP A N 1
ATOM 785 C CA . ASP A 1 98 ? 13.437 51.330 10.204 1.00 8.54 207 ASP A CA 1
ATOM 786 C C . ASP A 1 98 ? 13.636 50.958 11.668 1.00 8.50 207 ASP A C 1
ATOM 787 O O . ASP A 1 98 ? 14.605 51.427 12.276 1.00 10.01 207 ASP A O 1
ATOM 792 N N . GLU A 1 99 ? 12.762 50.129 12.238 1.00 7.92 208 GLU A N 1
ATOM 793 C CA . GLU A 1 99 ? 13.095 49.492 13.502 1.00 8.44 208 GLU A CA 1
ATOM 794 C C . GLU A 1 99 ? 13.968 48.279 13.248 1.00 7.53 208 GLU A C 1
ATOM 795 O O . GLU A 1 99 ? 13.921 47.666 12.178 1.00 8.47 208 GLU A O 1
ATOM 801 N N . LEU A 1 100 ? 14.768 47.936 14.250 1.00 8.24 209 LEU A N 1
ATOM 802 C CA . LEU A 1 100 ? 15.430 46.640 14.297 1.00 8.17 209 LEU A CA 1
ATOM 803 C C . LEU A 1 100 ? 14.483 45.676 15.001 1.00 8.42 209 LEU A C 1
ATOM 804 O O . LEU A 1 100 ? 14.228 45.811 16.202 1.00 9.32 209 LEU A O 1
ATOM 809 N N . TRP A 1 101 ? 13.961 44.712 14.245 1.00 8.19 210 TRP A N 1
ATOM 810 C CA . TRP A 1 101 ? 13.031 43.713 14.753 1.00 8.60 210 TRP A CA 1
ATOM 811 C C . TRP A 1 101 ? 13.798 42.550 15.363 1.00 7.94 210 TRP A C 1
ATOM 812 O O . TRP A 1 101 ? 14.727 42.014 14.745 1.00 9.03 210 TRP A O 1
ATOM 823 N N . SER A 1 102 ? 13.428 42.186 16.586 1.00 8.05 211 SER A N 1
ATOM 824 C CA . SER A 1 102 ? 14.101 41.112 17.296 1.00 9.30 211 SER A CA 1
ATOM 825 C C . SER A 1 102 ? 13.083 40.419 18.186 1.00 10.51 211 SER A C 1
ATOM 826 O O . SER A 1 102 ? 11.871 40.615 18.053 1.00 10.84 211 SER A O 1
ATOM 829 N N A LEU A 1 103 ? 13.593 39.597 19.101 0.47 11.87 212 LEU A N 1
ATOM 830 N N B LEU A 1 103 ? 13.581 39.605 19.115 0.53 11.81 212 LEU A N 1
ATOM 831 C CA A LEU A 1 103 ? 12.804 39.078 20.211 0.47 16.18 212 LEU A CA 1
ATOM 832 C CA B LEU A 1 103 ? 12.750 39.095 20.197 0.53 16.18 212 LEU A CA 1
ATOM 833 C C A LEU A 1 103 ? 12.492 40.142 21.260 0.47 15.64 212 LEU A C 1
ATOM 834 C C B LEU A 1 103 ? 12.501 40.137 21.281 0.53 15.50 212 LEU A C 1
ATOM 835 O O A LEU A 1 103 ? 11.614 39.925 22.102 0.47 16.93 212 LEU A O 1
ATOM 836 O O B LEU A 1 103 ? 11.669 39.900 22.164 0.53 16.77 212 LEU A O 1
ATOM 845 N N . GLY A 1 104 ? 13.201 41.272 21.247 1.00 15.58 213 GLY A N 1
ATOM 846 C CA . GLY A 1 104 ? 12.962 42.348 22.181 1.00 15.81 213 GLY A CA 1
ATOM 847 C C . GLY A 1 104 ? 13.756 42.298 23.473 1.00 17.91 213 GLY A C 1
ATOM 848 O O . GLY A 1 104 ? 13.822 43.317 24.176 1.00 17.55 213 GLY A O 1
ATOM 849 N N . LYS A 1 105 ? 14.361 41.158 23.816 1.00 19.24 214 LYS A N 1
ATOM 850 C CA . LYS A 1 105 ? 15.040 41.050 25.108 1.00 21.22 214 LYS A CA 1
ATOM 851 C C . LYS A 1 105 ? 16.296 41.915 25.149 1.00 21.67 214 LYS A C 1
ATOM 852 O O . LYS A 1 105 ? 16.466 42.743 26.053 1.00 23.45 214 LYS A O 1
ATOM 858 N N . GLY A 1 106 ? 17.191 41.723 24.193 1.00 15.22 215 GLY A N 1
ATOM 859 C CA . GLY A 1 106 ? 18.305 42.628 24.005 1.00 14.04 215 GLY A CA 1
ATOM 860 C C . GLY A 1 106 ? 17.913 43.774 23.095 1.00 12.94 215 GLY A C 1
ATOM 861 O O . GLY A 1 106 ? 16.839 44.365 23.250 1.00 15.55 215 GLY A O 1
ATOM 862 N N . VAL A 1 107 ? 18.769 44.086 22.130 1.00 10.88 216 VAL A N 1
ATOM 863 C CA . VAL A 1 107 ? 18.534 45.226 21.252 1.00 10.26 216 VAL A CA 1
ATOM 864 C C . VAL A 1 107 ? 17.285 45.001 20.401 1.00 10.32 216 VAL A C 1
ATOM 865 O O . VAL A 1 107 ? 16.914 43.862 20.075 1.00 11.08 216 VAL A O 1
ATOM 869 N N . GLY A 1 108 ? 16.623 46.102 20.040 1.00 10.09 217 GLY A N 1
ATOM 870 C CA . GLY A 1 108 ? 15.517 46.050 19.099 1.00 10.83 217 GLY A CA 1
ATOM 871 C C . GLY A 1 108 ? 14.170 45.901 19.773 1.00 10.07 217 GLY A C 1
ATOM 872 O O . GLY A 1 108 ? 14.047 45.737 20.990 1.00 13.31 217 GLY A O 1
ATOM 873 N N . TYR A 1 109 ? 13.128 45.953 18.948 1.00 8.40 218 TYR A N 1
ATOM 874 C CA . TYR A 1 109 ? 11.752 45.819 19.400 1.00 8.70 218 TYR A CA 1
ATOM 875 C C . TYR A 1 109 ? 11.247 44.406 19.148 1.00 8.19 218 TYR A C 1
ATOM 876 O O . TYR A 1 109 ? 11.559 43.799 18.122 1.00 8.72 218 TYR A O 1
ATOM 885 N N . SER A 1 110 ? 10.453 43.896 20.078 1.00 7.67 219 SER A N 1
ATOM 886 C CA . SER A 1 110 ? 9.885 42.567 19.909 1.00 9.12 219 SER A CA 1
ATOM 887 C C . SER A 1 110 ? 8.848 42.565 18.794 1.00 6.81 219 SER A C 1
ATOM 888 O O . SER A 1 110 ? 7.788 43.186 18.920 1.00 7.93 219 SER A O 1
ATOM 891 N N . LEU A 1 111 ? 9.139 41.828 17.724 1.00 7.50 220 LEU A N 1
ATOM 892 C CA . LEU A 1 111 ? 8.163 41.683 16.649 1.00 8.10 220 LEU A CA 1
ATOM 893 C C . LEU A 1 111 ? 6.903 40.999 17.154 1.00 7.51 220 LEU A C 1
ATOM 894 O O . LEU A 1 111 ? 5.788 41.373 16.779 1.00 8.03 220 LEU A O 1
ATOM 899 N N . PHE A 1 112 ? 7.063 40.009 18.034 1.00 7.62 221 PHE A N 1
ATOM 900 C CA . PHE A 1 112 ? 5.918 39.314 18.616 1.00 7.40 221 PHE A CA 1
ATOM 901 C C . PHE A 1 112 ? 4.986 40.275 19.360 1.00 6.93 221 PHE A C 1
ATOM 902 O O . PHE A 1 112 ? 3.771 40.286 19.123 1.00 7.52 221 PHE A O 1
ATOM 910 N N . LEU A 1 113 ? 5.530 41.087 20.273 1.00 7.41 222 LEU A N 1
ATOM 911 C CA . LEU A 1 113 ? 4.672 41.974 21.057 1.00 7.78 222 LEU A CA 1
ATOM 912 C C . LEU A 1 113 ? 4.072 43.083 20.205 1.00 7.25 222 LEU A C 1
ATOM 913 O O . LEU A 1 113 ? 2.899 43.427 20.363 1.00 7.80 222 LEU A O 1
ATOM 918 N N . VAL A 1 114 ? 4.860 43.668 19.302 1.00 7.12 223 VAL A N 1
ATOM 919 C CA . VAL A 1 114 ? 4.305 44.693 18.425 1.00 7.53 223 VAL A CA 1
ATOM 920 C C . VAL A 1 114 ? 3.219 44.101 17.542 1.00 7.23 223 VAL A C 1
ATOM 921 O O . VAL A 1 114 ? 2.146 44.688 17.383 1.00 7.09 223 VAL A O 1
ATOM 925 N N . ALA A 1 115 ? 3.460 42.911 16.988 1.00 7.53 224 ALA A N 1
ATOM 926 C CA . ALA A 1 115 ? 2.433 42.275 16.165 1.00 8.09 224 ALA A CA 1
ATOM 927 C C . ALA A 1 115 ? 1.177 41.976 16.971 1.00 7.50 224 ALA A C 1
ATOM 928 O O . ALA A 1 115 ? 0.057 42.180 16.486 1.00 7.02 224 ALA A O 1
ATOM 930 N N . ALA A 1 116 ? 1.337 41.496 18.209 1.00 7.22 225 ALA A N 1
ATOM 931 C CA . ALA A 1 116 ? 0.166 41.182 19.020 1.00 7.96 225 ALA A CA 1
ATOM 932 C C . ALA A 1 116 ? -0.676 42.431 19.257 1.00 6.80 225 ALA A C 1
ATOM 933 O O . ALA A 1 116 ? -1.909 42.390 19.153 1.00 8.26 225 ALA A O 1
ATOM 935 N N . HIS A 1 117 ? -0.022 43.559 19.545 1.00 7.54 226 HIS A N 1
ATOM 936 C CA . HIS A 1 117 ? -0.729 44.825 19.720 1.00 7.31 226 HIS A CA 1
ATOM 937 C C . HIS A 1 117 ? -1.410 45.255 18.425 1.00 7.63 226 HIS A C 1
ATOM 938 O O . HIS A 1 117 ? -2.588 45.636 18.418 1.00 8.07 226 HIS A O 1
ATOM 945 N N . GLN A 1 118 ? -0.684 45.192 17.305 1.00 7.14 227 GLN A N 1
ATOM 946 C CA . GLN A 1 118 ? -1.261 45.581 16.022 1.00 8.99 227 GLN A CA 1
ATOM 947 C C . GLN A 1 118 ? -2.427 44.691 15.627 1.00 8.13 227 GLN A C 1
ATOM 948 O O . GLN A 1 118 ? -3.433 45.176 15.096 1.00 7.97 227 GLN A O 1
ATOM 954 N N . PHE A 1 119 ? -2.307 43.385 15.855 1.00 7.26 228 PHE A N 1
ATOM 955 C CA . PHE A 1 119 ? -3.420 42.508 15.531 1.00 8.52 228 PHE A CA 1
ATOM 956 C C . PHE A 1 119 ? -4.644 42.842 16.374 1.00 8.18 228 PHE A C 1
ATOM 957 O O . PHE A 1 119 ? -5.774 42.739 15.885 1.00 8.60 228 PHE A O 1
ATOM 965 N N . GLY A 1 120 ? -4.451 43.273 17.625 1.00 7.88 229 GLY A N 1
ATOM 966 C CA . GLY A 1 120 ? -5.580 43.789 18.391 1.00 9.00 229 GLY A CA 1
ATOM 967 C C . GLY A 1 120 ? -6.311 44.908 17.673 1.00 9.02 229 GLY A C 1
ATOM 968 O O . GLY A 1 120 ? -7.541 44.898 17.567 1.00 9.21 229 GLY A O 1
ATOM 969 N N . HIS A 1 121 ? -5.563 45.891 17.166 1.00 9.29 230 HIS A N 1
ATOM 970 C CA . HIS A 1 121 ? -6.171 46.957 16.369 1.00 9.34 230 HIS A CA 1
ATOM 971 C C . HIS A 1 121 ? -6.856 46.402 15.121 1.00 9.09 230 HIS A C 1
ATOM 972 O O . HIS A 1 121 ? -7.949 46.850 14.749 1.00 9.58 230 HIS A O 1
ATOM 979 N N . ALA A 1 122 ? -6.218 45.442 14.445 1.00 8.77 231 ALA A N 1
ATOM 980 C CA . ALA A 1 122 ? -6.773 44.871 13.220 1.00 9.68 231 ALA A CA 1
ATOM 981 C C . ALA A 1 122 ? -8.050 44.081 13.475 1.00 9.47 231 ALA A C 1
ATOM 982 O O . ALA A 1 122 ? -8.797 43.807 12.526 1.00 11.62 231 ALA A O 1
ATOM 984 N N . LEU A 1 123 ? -8.310 43.708 14.725 1.00 9.42 232 LEU A N 1
ATOM 985 C CA . LEU A 1 123 ? -9.548 43.052 15.108 1.00 9.33 232 LEU A CA 1
ATOM 986 C C . LEU A 1 123 ? -10.604 44.035 15.593 1.00 9.72 232 LEU A C 1
ATOM 987 O O . LEU A 1 123 ? -11.753 43.633 15.802 1.00 11.14 232 LEU A O 1
ATOM 992 N N . GLY A 1 124 ? -10.243 45.306 15.778 1.00 10.34 233 GLY A N 1
ATOM 993 C CA . GLY A 1 124 ? -11.184 46.328 16.191 1.00 10.92 233 GLY A CA 1
ATOM 994 C C . GLY A 1 124 ? -10.917 46.958 17.543 1.00 10.76 233 GLY A C 1
ATOM 995 O O . GLY A 1 124 ? -11.705 47.814 17.963 1.00 12.10 233 GLY A O 1
ATOM 996 N N . LEU A 1 125 ? -9.844 46.593 18.237 1.00 10.67 234 LEU A N 1
ATOM 997 C CA . LEU A 1 125 ? -9.608 47.172 19.551 1.00 11.10 234 LEU A CA 1
ATOM 998 C C . LEU A 1 125 ? -8.990 48.561 19.445 1.00 10.88 234 LEU A C 1
ATOM 999 O O . LEU A 1 125 ? -8.162 48.841 18.568 1.00 12.79 234 LEU A O 1
ATOM 1004 N N . ASP A 1 126 ? -9.395 49.431 20.366 1.00 12.77 235 ASP A N 1
ATOM 1005 C CA . ASP A 1 126 ? -8.739 50.700 20.627 1.00 12.98 235 ASP A CA 1
ATOM 1006 C C . ASP A 1 126 ? -7.759 50.521 21.785 1.00 13.23 235 ASP A C 1
ATOM 1007 O O . ASP A 1 126 ? -7.542 49.412 22.279 1.00 15.36 235 ASP A O 1
ATOM 1012 N N . HIS A 1 127 ? -7.160 51.624 22.228 1.00 13.09 236 HIS A N 1
ATOM 1013 C CA . HIS A 1 127 ? -6.171 51.545 23.296 1.00 12.64 236 HIS A CA 1
ATOM 1014 C C . HIS A 1 127 ? -6.810 51.367 24.670 1.00 13.09 236 HIS A C 1
ATOM 1015 O O . HIS A 1 127 ? -7.920 51.846 24.948 1.00 16.22 236 HIS A O 1
ATOM 1022 N N . SER A 1 128 ? -6.083 50.676 25.529 1.00 13.22 237 SER A N 1
ATOM 1023 C CA . SER A 1 128 ? -6.453 50.477 26.919 1.00 14.89 237 SER A CA 1
ATOM 1024 C C . SER A 1 128 ? -5.920 51.622 27.768 1.00 15.88 237 SER A C 1
ATOM 1025 O O . SER A 1 128 ? -4.932 52.275 27.419 1.00 15.63 237 SER A O 1
ATOM 1028 N N . SER A 1 129 ? -6.580 51.856 28.902 1.00 16.86 238 SER A N 1
ATOM 1029 C CA . SER A 1 129 ? -6.057 52.751 29.926 1.00 16.51 238 SER A CA 1
ATOM 1030 C C . SER A 1 129 ? -5.314 52.007 31.026 1.00 16.47 238 SER A C 1
ATOM 1031 O O . SER A 1 129 ? -4.870 52.640 31.990 1.00 17.37 238 SER A O 1
ATOM 1034 N N . VAL A 1 130 ? -5.173 50.691 30.907 1.00 15.20 239 VAL A N 1
ATOM 1035 C CA . VAL A 1 130 ? -4.456 49.879 31.892 1.00 15.48 239 VAL A CA 1
ATOM 1036 C C . VAL A 1 130 ? -2.998 49.805 31.453 1.00 15.75 239 VAL A C 1
ATOM 1037 O O . VAL A 1 130 ? -2.716 49.233 30.386 1.00 15.70 239 VAL A O 1
ATOM 1041 N N . PRO A 1 131 ? -2.058 50.379 32.203 1.00 17.37 240 PRO A N 1
ATOM 1042 C CA . PRO A 1 131 ? -0.659 50.393 31.741 1.00 18.73 240 PRO A CA 1
ATOM 1043 C C . PRO A 1 131 ? -0.084 49.014 31.472 1.00 18.37 240 PRO A C 1
ATOM 1044 O O . PRO A 1 131 ? 0.760 48.872 30.577 1.00 19.72 240 PRO A O 1
ATOM 1048 N N . GLU A 1 132 ? -0.534 47.990 32.194 1.00 18.24 241 GLU A N 1
ATOM 1049 C CA . GLU A 1 132 ? -0.053 46.629 31.995 1.00 19.25 241 GLU A CA 1
ATOM 1050 C C . GLU A 1 132 ? -0.668 45.937 30.785 1.00 16.66 241 GLU A C 1
ATOM 1051 O O . GLU A 1 132 ? -0.193 44.858 30.409 1.00 19.18 241 GLU A O 1
ATOM 1057 N N . ALA A 1 133 ? -1.716 46.500 30.190 1.00 13.75 242 ALA A N 1
ATOM 1058 C CA . ALA A 1 133 ? -2.431 45.802 29.126 1.00 11.78 242 ALA A CA 1
ATOM 1059 C C . ALA A 1 133 ? -1.644 45.824 27.820 1.00 10.42 242 ALA A C 1
ATOM 1060 O O . ALA A 1 133 ? -0.910 46.771 27.525 1.00 10.35 242 ALA A O 1
ATOM 1062 N N . LEU A 1 134 ? -1.808 44.758 27.031 1.00 8.97 243 LEU A N 1
ATOM 1063 C CA . LEU A 1 134 ? -1.184 44.716 25.712 1.00 10.00 243 LEU A CA 1
ATOM 1064 C C . LEU A 1 134 ? -1.612 45.892 24.846 1.00 8.30 243 LEU A C 1
ATOM 1065 O O . LEU A 1 134 ? -0.819 46.381 24.033 1.00 8.87 243 LEU A O 1
ATOM 1070 N N . MET A 1 135 ? -2.847 46.360 24.995 1.00 8.49 244 MET A N 1
ATOM 1071 C CA . MET A 1 135 ? -3.353 47.438 24.160 1.00 10.34 244 MET A CA 1
ATOM 1072 C C . MET A 1 135 ? -3.087 48.827 24.732 1.00 10.59 244 MET A C 1
ATOM 1073 O O . MET A 1 135 ? -3.644 49.806 24.226 1.00 10.76 244 MET A O 1
ATOM 1078 N N . TYR A 1 136 ? -2.258 48.940 25.764 1.00 10.98 245 TYR A N 1
ATOM 1079 C CA . TYR A 1 136 ? -1.835 50.264 26.212 1.00 11.46 245 TYR A CA 1
ATOM 1080 C C . TYR A 1 136 ? -1.074 50.963 25.082 1.00 11.23 245 TYR A C 1
ATOM 1081 O O . TYR A 1 136 ? -0.443 50.301 24.254 1.00 10.85 245 TYR A O 1
ATOM 1090 N N . PRO A 1 137 ? -1.112 52.301 25.011 1.00 11.66 246 PRO A N 1
ATOM 1091 C CA . PRO A 1 137 ? -0.491 52.979 23.857 1.00 11.30 246 PRO A CA 1
ATOM 1092 C C . PRO A 1 137 ? 1.028 52.911 23.813 1.00 13.15 246 PRO A C 1
ATOM 1093 O O . PRO A 1 137 ? 1.600 53.164 22.743 1.00 15.09 246 PRO A O 1
ATOM 1097 N N . MET A 1 138 ? 1.697 52.592 24.910 1.00 11.86 247 MET A N 1
ATOM 1098 C CA . MET A 1 138 ? 3.147 52.696 24.996 1.00 13.76 247 MET A CA 1
ATOM 1099 C C . MET A 1 138 ? 3.781 51.312 24.934 1.00 12.68 247 MET A C 1
ATOM 1100 O O . MET A 1 138 ? 3.405 50.415 25.695 1.00 14.05 247 MET A O 1
ATOM 1105 N N . TYR A 1 139 ? 4.741 51.145 24.025 1.00 12.29 248 TYR A N 1
ATOM 1106 C CA . TYR A 1 139 ? 5.463 49.886 23.918 1.00 11.56 248 TYR A CA 1
ATOM 1107 C C . TYR A 1 139 ? 6.148 49.550 25.231 1.00 12.31 248 TYR A C 1
ATOM 1108 O O . TYR A 1 139 ? 6.712 50.419 25.903 1.00 13.80 248 TYR A O 1
ATOM 1117 N N . ARG A 1 140 ? 6.123 48.265 25.568 1.00 12.31 249 ARG A N 1
ATOM 1118 C CA . ARG A 1 140 ? 6.723 47.748 26.784 1.00 16.20 249 ARG A CA 1
ATOM 1119 C C . ARG A 1 140 ? 7.231 46.353 26.453 1.00 14.55 249 ARG A C 1
ATOM 1120 O O . ARG A 1 140 ? 6.484 45.548 25.893 1.00 16.04 249 ARG A O 1
ATOM 1128 N N . PHE A 1 141 ? 8.500 46.072 26.737 1.00 13.18 250 PHE A N 1
ATOM 1129 C CA . PHE A 1 141 ? 8.970 44.700 26.601 1.00 12.75 250 PHE A CA 1
ATOM 1130 C C . PHE A 1 141 ? 8.593 43.882 27.827 1.00 13.86 250 PHE A C 1
ATOM 1131 O O . PHE A 1 141 ? 8.712 44.350 28.965 1.00 17.03 250 PHE A O 1
ATOM 1139 N N . THR A 1 142 ? 8.156 42.645 27.596 1.00 13.74 251 THR A N 1
ATOM 1140 C CA . THR A 1 142 ? 7.898 41.705 28.679 1.00 15.38 251 THR A CA 1
ATOM 1141 C C . THR A 1 142 ? 8.119 40.286 28.170 1.00 16.26 251 THR A C 1
ATOM 1142 O O . THR A 1 142 ? 7.880 39.986 26.998 1.00 15.18 251 THR A O 1
ATOM 1146 N N . GLU A 1 143 ? 8.602 39.418 29.062 1.00 17.63 252 GLU A N 1
ATOM 1147 C CA . GLU A 1 143 ? 8.656 37.985 28.798 1.00 20.44 252 GLU A CA 1
ATOM 1148 C C . GLU A 1 143 ? 7.462 37.246 29.385 1.00 18.67 252 GLU A C 1
ATOM 1149 O O . GLU A 1 143 ? 7.288 36.052 29.105 1.00 21.05 252 GLU A O 1
ATOM 1155 N N . GLY A 1 144 ? 6.641 37.928 30.177 1.00 18.40 253 GLY A N 1
ATOM 1156 C CA . GLY A 1 144 ? 5.490 37.326 30.802 1.00 17.86 253 GLY A CA 1
ATOM 1157 C C . GLY A 1 144 ? 4.267 37.370 29.909 1.00 17.38 253 GLY A C 1
ATOM 1158 O O . GLY A 1 144 ? 4.324 37.831 28.762 1.00 15.65 253 GLY A O 1
ATOM 1159 N N . PRO A 1 145 ? 3.137 36.884 30.424 1.00 16.05 254 PRO A N 1
ATOM 1160 C CA . PRO A 1 145 ? 1.894 36.825 29.623 1.00 14.89 254 PRO A CA 1
ATOM 1161 C C . PRO A 1 145 ? 1.440 38.215 29.218 1.00 11.83 254 PRO A C 1
ATOM 1162 O O . PRO A 1 145 ? 1.199 39.074 30.077 1.00 16.93 254 PRO A O 1
ATOM 1166 N N . PRO A 1 146 ? 1.295 38.476 27.919 1.00 11.00 255 PRO A N 1
ATOM 1167 C CA . PRO A 1 146 ? 0.956 39.838 27.481 1.00 10.74 255 PRO A CA 1
ATOM 1168 C C . PRO A 1 146 ? -0.477 40.274 27.751 1.00 10.22 255 PRO A C 1
ATOM 1169 O O . PRO A 1 146 ? -0.721 41.471 27.917 1.00 11.07 255 PRO A O 1
ATOM 1173 N N . LEU A 1 147 ? -1.439 39.356 27.769 1.00 9.21 256 LEU A N 1
ATOM 1174 C CA . LEU A 1 147 ? -2.833 39.766 27.907 1.00 9.07 256 LEU A CA 1
ATOM 1175 C C . LEU A 1 147 ? -3.185 40.089 29.352 1.00 9.87 256 LEU A C 1
ATOM 1176 O O . LEU A 1 147 ? -2.889 39.317 30.271 1.00 11.22 256 LEU A O 1
ATOM 1181 N N . HIS A 1 148 ? -3.847 41.220 29.539 1.00 9.44 257 HIS A N 1
ATOM 1182 C CA . HIS A 1 148 ? -4.477 41.612 30.788 1.00 9.77 257 HIS A CA 1
ATOM 1183 C C . HIS A 1 148 ? -5.971 41.335 30.672 1.00 10.22 257 HIS A C 1
ATOM 1184 O O . HIS A 1 148 ? -6.510 41.180 29.575 1.00 10.04 257 HIS A O 1
ATOM 1191 N N . LYS A 1 149 ? -6.637 41.245 31.828 1.00 9.81 258 LYS 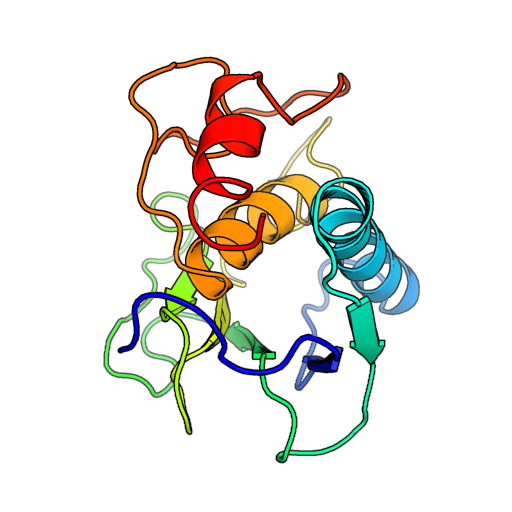A N 1
ATOM 1192 C CA . LYS A 1 149 ? -8.092 41.125 31.832 1.00 11.33 258 LYS A CA 1
ATOM 1193 C C . LYS A 1 149 ? -8.738 42.132 30.895 1.00 10.41 258 LYS A C 1
ATOM 1194 O O . LYS A 1 149 ? -9.720 41.815 30.216 1.00 10.55 258 LYS A O 1
ATOM 1200 N N . ASP A 1 150 ? -8.202 43.359 30.850 1.00 10.47 259 ASP A N 1
ATOM 1201 C CA . ASP A 1 150 ? -8.832 44.399 30.045 1.00 10.75 259 ASP A CA 1
ATOM 1202 C C . ASP A 1 150 ? -8.742 44.092 28.551 1.00 10.66 259 ASP A C 1
ATOM 1203 O O . ASP A 1 150 ? -9.660 44.416 27.789 1.00 10.55 259 ASP A O 1
ATOM 1208 N N . ASP A 1 151 ? -7.638 43.466 28.115 1.00 9.81 260 ASP A N 1
ATOM 1209 C CA . ASP A 1 151 ? -7.510 43.072 26.714 1.00 9.65 260 ASP A CA 1
ATOM 1210 C C . ASP A 1 151 ? -8.533 42.002 26.358 1.00 9.11 260 ASP A C 1
ATOM 1211 O O . ASP A 1 151 ? -9.152 42.043 25.284 1.00 9.07 260 ASP A O 1
ATOM 1216 N N . VAL A 1 152 ? -8.688 41.006 27.233 1.00 8.86 261 VAL A N 1
ATOM 1217 C CA . VAL A 1 152 ? -9.655 39.951 26.984 1.00 8.81 261 VAL A CA 1
ATOM 1218 C C . VAL A 1 152 ? -11.070 40.502 27.050 1.00 10.73 261 VAL A C 1
ATOM 1219 O O . VAL A 1 152 ? -11.916 40.171 26.216 1.00 9.9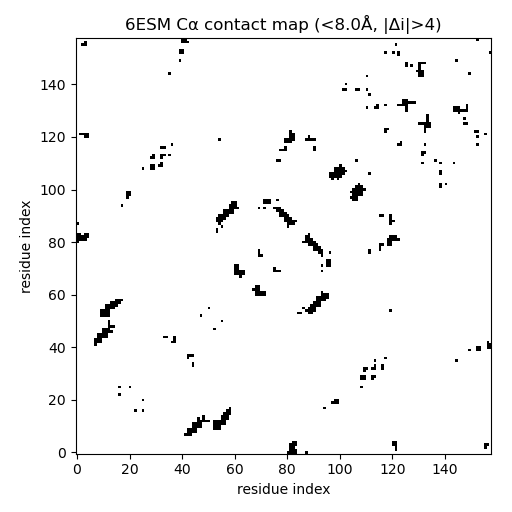5 261 VAL A O 1
ATOM 1223 N N . ASN A 1 153 ? -11.341 41.370 28.025 1.00 10.73 262 ASN A N 1
ATOM 1224 C CA . ASN A 1 153 ? -12.654 42.004 28.078 1.00 11.01 262 ASN A CA 1
ATOM 1225 C C . ASN A 1 153 ? -12.965 42.748 26.787 1.00 10.64 262 ASN A C 1
ATOM 1226 O O . ASN A 1 153 ? -14.083 42.661 26.265 1.00 12.13 262 ASN A O 1
ATOM 1231 N N . GLY A 1 154 ? -11.988 43.483 26.257 1.00 11.01 263 GLY A N 1
ATOM 1232 C CA . GLY A 1 154 ? -12.227 44.231 25.036 1.00 11.49 263 GLY A CA 1
ATOM 1233 C C . GLY A 1 154 ? -12.500 43.337 23.843 1.00 11.44 263 GLY A C 1
ATOM 1234 O O . GLY A 1 154 ? -13.390 43.615 23.038 1.00 12.39 263 GLY A O 1
ATOM 1235 N N . ILE A 1 155 ? -11.725 42.260 23.698 1.00 9.54 264 ILE A N 1
ATOM 1236 C CA . ILE A 1 155 ? -11.909 41.406 22.533 1.00 8.90 264 ILE A CA 1
ATOM 1237 C C . ILE A 1 155 ? -13.193 40.587 22.656 1.00 10.52 264 ILE A C 1
ATOM 1238 O O . ILE A 1 155 ? -13.887 40.354 21.655 1.00 10.50 264 ILE A O 1
ATOM 1243 N N A ARG A 1 156 ? -13.540 40.155 23.873 0.46 11.05 265 ARG A N 1
ATOM 1244 N N B ARG A 1 156 ? -13.536 40.146 23.874 0.54 10.68 265 ARG A N 1
ATOM 1245 C CA A ARG A 1 156 ? -14.789 39.429 24.068 0.46 12.58 265 ARG A CA 1
ATOM 1246 C CA B ARG A 1 156 ? -14.789 39.426 24.079 0.54 12.03 265 ARG A CA 1
ATOM 1247 C C A ARG A 1 156 ? -15.995 40.332 23.867 0.46 12.11 265 ARG A C 1
ATOM 1248 C C B ARG A 1 156 ? -15.994 40.331 23.868 0.54 12.05 265 ARG A C 1
ATOM 1249 O O A ARG A 1 156 ? -17.055 39.860 23.439 0.46 12.41 265 ARG A O 1
ATOM 1250 O O B ARG A 1 156 ? -17.051 39.860 23.435 0.54 12.46 265 ARG A O 1
ATOM 1265 N N . HIS A 1 157 ? -15.860 41.622 24.182 1.00 11.25 266 HIS A N 1
ATOM 1266 C CA . HIS A 1 157 ? -16.939 42.564 23.914 1.00 11.27 266 HIS A CA 1
ATOM 1267 C C . HIS A 1 157 ? -17.289 42.575 22.431 1.00 11.69 266 HIS A C 1
ATOM 1268 O O . HIS A 1 157 ? -18.464 42.676 22.062 1.00 11.82 266 HIS A O 1
ATOM 1275 N N . LEU A 1 158 ? -16.283 42.427 21.569 1.00 10.72 267 LEU A N 1
ATOM 1276 C CA . LEU A 1 158 ? -16.508 42.399 20.130 1.00 11.96 267 LEU A CA 1
ATOM 1277 C C . LEU A 1 158 ? -16.947 41.024 19.632 1.00 11.53 267 LEU A C 1
ATOM 1278 O O . LEU A 1 158 ? -17.841 40.936 18.784 1.00 13.05 267 LEU A O 1
ATOM 1283 N N . TYR A 1 159 ? -16.334 39.941 20.130 1.00 12.07 268 TYR A N 1
ATOM 1284 C CA . TYR A 1 159 ? -16.481 38.628 19.509 1.00 12.06 268 TYR A CA 1
ATOM 1285 C C . TYR A 1 159 ? -17.154 37.566 20.367 1.00 14.77 268 TYR A C 1
ATOM 1286 O O . TYR A 1 159 ? -17.491 36.497 19.837 1.00 16.34 268 TYR A O 1
ATOM 1295 N N . GLY A 1 160 ? -17.377 37.818 21.650 1.00 14.22 269 GLY A N 1
ATOM 1296 C CA . GLY A 1 160 ? -18.071 36.862 22.495 1.00 17.85 269 GLY A CA 1
ATOM 1297 C C . GLY A 1 160 ? -17.131 35.925 23.223 1.00 23.46 269 GLY A C 1
ATOM 1298 O O . GLY A 1 160 ? -17.557 35.109 24.046 1.00 25.88 269 GLY A O 1
#

Nearest PDB structures (foldseek):
  6esm-assembly1_A  TM=1.006E+00  e=1.693E-35  Homo sapiens
  4jij-assembly2_B  TM=9.922E-01  e=5.401E-32  Homo sapiens
  5ue3-assembly2_B  TM=9.948E-01  e=3.745E-31  Homo sapiens
  5ue4-assembly3_A  TM=9.948E-01  e=3.291E-31  Homo sapiens
  5ue3-assembly1_A  TM=9.940E-01  e=9.244E-31  Homo sapiens

Solvent-accessible surface area: 8013 Å² total; per-residue (Å²): 78,60,148,64,14,143,70,101,82,0,35,16,35,9,65,57,45,3,178,52,35,88,160,75,69,0,34,73,4,0,44,111,0,5,54,36,0,36,86,42,18,75,6,63,33,73,72,38,169,36,186,132,11,29,0,15,0,43,15,16,70,50,99,38,73,25,56,136,70,11,77,21,152,51,61,98,23,10,41,20,28,56,0,10,116,64,70,43,0,12,0,6,0,0,41,60,3,86,2,14,122,6,122,51,118,25,45,2,1,37,9,7,0,0,27,12,0,0,33,0,0,18,16,123,95,12,106,41,76,100,6,21,4,54,74,140,81,114,66,34,129,33,126,17,40,64,165,52,3,38,92,24,0,129,157,35,24,60

GO terms:
  GO:0022617 extracellular matrix disassembly (P, IDA)
  GO:0043388 positive regulation of DNA binding (P, IDA)
  GO:0001934 positive regulation of protein phosphorylation (P, IMP)
  GO:0043066 negative regulation of apoptotic process (P, IMP)
  GO:0045742 positive regulation of epidermal growth factor receptor signaling pathway (P, IMP)
  GO:2001243 negative regulation of intrinsic apoptotic signaling pathway (P, IMP)
  GO:0090200 positive regulation of release of cytochrome c from mitochondria (P, IMP)
  GO:0016477 cell migration (P, IGI)
  GO:0150077 regulation of neuroinflammatory response (P, TAS)
  GO:0071222 cellular response to lipopolysaccharide (P, TAS)
  GO:0004175 endopeptidase activity (F, IDA)
  GO:0006508 proteolysis (P, IDA)
  GO:0016477 cell migration (P, TAS)
  GO:0004222 metalloendopeptidase activity (F, IDA)
  GO:0031012 extracellular matrix (C, IDA)
  GO:0030574 collagen catabolic process (P, IDA)
  GO:0004222 metalloendopeptidase activity (F, EXP)
  GO:0005515 protein binding (F, IPI)
  GO:0004175 endopeptidase activity (F, EXP)
  GO:0004252 serine-type endopeptidase activity (F, EXP)

Radius of gyration: 14.4 Å; Cα contacts (8 Å, |Δi|>4): 313; chains: 1; bounding box: 37×27×34 Å

B-factor: mean 15.35, std 8.42, range [6.8, 51.63]

Sequence (158 aa):
GDLKWHHHHNITYWIQNYSEDLPRAVIDDAFARAFALWSAVTPLTFTRVYSRDADIVIQFGVAEHGDGYPFDGKKDGLLLAHAFPPGPGIQGDAHFDDDELWSLLGKGVGYSLFLVAAHQFGHALGLDHSSVPEALMYPMYRFTEGPPLHKDDVNGIRRHLYG

CATH classification: 3.40.390.10

InterPro domains:
  IPR000562 Fibronectin type II domain [PF00040] (230-271)
  IPR000562 Fibronectin type II domain [PF00040] (288-329)
  IPR000562 Fibronectin type II domain [PS00023] (347-388)
  IPR000562 Fibronectin type II domain [PS51092] (225-273)
  IPR000562 Fibronectin type II domain [PS51092] (283-331)
  IPR000562 Fibronectin type II domain [PS51092] (342-390)
  IPR000562 Fibronectin type II domain [SM00059] (223-271)
  IPR000562 Fibronectin type II domain [SM00059] (281-329)
  IPR000562 Fibronectin type II domain [SM00059] (340-388)
  IPR000562 Fibronectin type II domain [cd00062] (224-271)
  IPR000562 Fibronectin type II domain [cd00062] (282-329)
  IPR000562 Fibronectin type II domain [cd00062] (341-388)
  IPR000585 Hemopexin-like domain [cd00094] (514-704)
  IPR001818 Peptidase M10, metallopeptidase [PF00413] (115-214)
  IPR001818 Peptidase M10, metallopeptidase [PF00413] (376-444)
  IPR006026 Peptidase, metallopeptidase [SM00235] (112-445)
  IPR013806 Kringle-like fold [SSF57440] (219-273)
  IPR013806 Kringle-like fold [SSF57440] (274-331)
  IPR013806 Kringle-like fold [SSF57440] (335-390)
  IPR018486 Hemopexin, conserved site [PS00024] (556-571)